Protein AF-K2CSF6-F1 (afdb_monomer_lite)

Foldseek 3Di:
DVVVVVVVVLVVLQVQLVVQVLPAPPVQDDAAKDQQWRQGPSGIRHAHWDQDPPRWTKHKMKHKDQDKDWDKDWDWDPVPPQDDPVDPVSTDTDDIDGPQGIQRCPDPSRHRFKMKMKIWIWTADPVRDTDDIDIDIDMDGNPDD

Sequence (145 aa):
TQKDMRRIEAVHFAESAMNKLLKLPFDQVPTGTQNSNLEAASGTVPLGDVKGTSDTTYAVQLVVSNYPITFAYHPVDLNDPGYDPEKSETWKFLAETTDGAVFDGSNKYRPILVKQYDVSVSWTESNGVKPTPIALSTLKANLEE

Secondary structure (DSSP, 8-state):
-HHHHHHHHHHHHHHHHHHHHHHS-GGGS-SEEE-S-EEETTEEE--EEEE-TTS-EEEEEEEEEE--EE--B--B-TT-TT--TT-GGG--B-S-B-TT-EESSSBTTB---EEEEEEEEEE--TTS--PPPEEEEEEEE----

pLDDT: mean 90.88, std 7.39, range [45.19, 97.94]

Structure (mmCIF, N/CA/C/O backbone):
data_AF-K2CSF6-F1
#
_entry.id   AF-K2CSF6-F1
#
loop_
_atom_site.group_PDB
_atom_site.id
_atom_site.type_symbol
_atom_site.label_atom_id
_atom_site.label_alt_id
_atom_site.label_comp_id
_atom_site.label_asym_id
_atom_site.label_entity_id
_atom_site.label_seq_id
_atom_site.pdbx_PDB_ins_code
_atom_site.Cartn_x
_atom_site.Cartn_y
_atom_site.Cartn_z
_atom_site.occupancy
_atom_site.B_iso_or_equiv
_atom_site.auth_seq_id
_atom_site.auth_comp_id
_atom_site.auth_asym_id
_atom_site.auth_atom_id
_atom_site.pdbx_PDB_model_num
ATOM 1 N N . THR A 1 1 ? -13.542 14.549 28.165 1.00 67.38 1 THR A N 1
ATOM 2 C CA . THR A 1 1 ? -14.630 13.623 28.573 1.00 67.38 1 THR A CA 1
ATOM 3 C C . THR A 1 1 ? -14.271 12.197 28.161 1.00 67.38 1 THR A C 1
ATOM 5 O O . THR A 1 1 ? -13.357 12.043 27.362 1.00 67.38 1 THR A O 1
ATOM 8 N N . GLN A 1 2 ? -14.931 11.144 28.670 1.00 72.62 2 GLN A N 1
ATOM 9 C CA . GLN A 1 2 ? -14.618 9.748 28.275 1.00 72.62 2 GLN A CA 1
ATOM 10 C C . GLN A 1 2 ? -14.722 9.508 26.756 1.00 72.62 2 GLN A C 1
ATOM 12 O O . GLN A 1 2 ? -13.954 8.732 26.197 1.00 72.62 2 GLN A O 1
ATOM 17 N N . LYS A 1 3 ? -15.625 10.227 26.077 1.00 74.31 3 LYS A N 1
ATOM 18 C CA . LYS A 1 3 ? -15.750 10.221 24.614 1.00 74.31 3 LYS A CA 1
ATOM 19 C C . LYS A 1 3 ? -14.472 10.704 23.913 1.00 74.31 3 LYS A C 1
ATOM 21 O O . LYS A 1 3 ? -14.060 10.121 22.915 1.00 74.31 3 LYS A O 1
ATOM 26 N N . ASP A 1 4 ? -13.831 11.741 24.453 1.00 77.88 4 ASP A N 1
ATOM 27 C CA . ASP A 1 4 ? -12.575 12.273 23.910 1.00 77.88 4 ASP A CA 1
ATOM 28 C C . ASP A 1 4 ? -11.419 11.289 24.136 1.00 77.88 4 ASP A C 1
ATOM 30 O O . ASP A 1 4 ? -10.598 11.096 23.246 1.00 77.88 4 ASP A O 1
ATOM 34 N N . MET A 1 5 ? -11.402 10.596 25.283 1.00 86.56 5 MET A N 1
ATOM 35 C CA . MET A 1 5 ? -10.411 9.548 25.558 1.00 86.56 5 MET A CA 1
ATOM 36 C C . MET A 1 5 ? -10.525 8.374 24.581 1.00 86.56 5 MET A C 1
ATOM 38 O O . MET A 1 5 ? -9.507 7.941 24.054 1.00 86.56 5 MET A O 1
ATOM 42 N N . ARG A 1 6 ? -11.742 7.904 24.267 1.00 90.19 6 ARG A N 1
ATOM 43 C CA . ARG A 1 6 ? -11.935 6.822 23.283 1.00 90.19 6 ARG A CA 1
ATOM 44 C C . ARG A 1 6 ? -11.456 7.194 21.883 1.00 90.19 6 ARG A C 1
ATOM 46 O O . ARG A 1 6 ? -10.879 6.374 21.178 1.00 90.19 6 ARG A O 1
ATOM 53 N N . ARG A 1 7 ? -11.649 8.454 21.485 1.00 91.25 7 ARG A N 1
ATOM 54 C CA . ARG A 1 7 ? -11.098 8.969 20.225 1.00 91.25 7 ARG A CA 1
ATOM 55 C C . ARG A 1 7 ? -9.573 8.956 20.216 1.00 91.25 7 ARG A C 1
ATOM 57 O O . ARG A 1 7 ? -8.995 8.549 19.217 1.00 91.25 7 ARG A O 1
ATOM 64 N N . ILE A 1 8 ? -8.941 9.377 21.309 1.00 91.75 8 ILE A N 1
ATOM 65 C CA . ILE A 1 8 ? -7.479 9.350 21.448 1.00 91.75 8 ILE A CA 1
ATOM 66 C C . ILE A 1 8 ? -6.961 7.904 21.401 1.00 91.75 8 ILE A C 1
ATOM 68 O O . ILE A 1 8 ? -6.017 7.618 20.672 1.00 91.75 8 ILE A O 1
ATOM 72 N N . GLU A 1 9 ? -7.614 6.968 22.095 1.00 93.75 9 GLU A N 1
ATOM 73 C CA . GLU A 1 9 ? -7.281 5.538 22.019 1.00 93.75 9 GLU A CA 1
ATOM 74 C C . GLU A 1 9 ? -7.416 4.988 20.593 1.00 93.75 9 GLU A C 1
ATOM 76 O O . GLU A 1 9 ? -6.508 4.313 20.111 1.00 93.75 9 GLU A O 1
ATOM 81 N N . ALA A 1 10 ? -8.504 5.312 19.886 1.00 94.62 10 ALA A N 1
ATOM 82 C CA . ALA A 1 10 ? -8.697 4.897 18.498 1.00 94.62 10 ALA A CA 1
ATOM 83 C C . ALA A 1 10 ? -7.586 5.421 17.571 1.00 94.62 10 ALA A C 1
ATOM 85 O O . ALA A 1 10 ? -7.119 4.681 16.706 1.00 94.62 10 ALA A O 1
ATOM 86 N N . VAL A 1 11 ? -7.128 6.664 17.776 1.00 95.50 11 VAL A N 1
ATOM 87 C CA . VAL A 1 11 ? -5.966 7.226 17.065 1.00 95.50 11 VAL A CA 1
ATOM 88 C C . VAL A 1 11 ? -4.709 6.415 17.369 1.00 95.50 11 VAL A C 1
ATOM 90 O O . VAL A 1 11 ? -4.045 5.972 16.437 1.00 95.50 11 VAL A O 1
ATOM 93 N N . HIS A 1 12 ? -4.420 6.129 18.639 1.00 95.12 12 HIS A N 1
ATOM 94 C CA . HIS A 1 12 ? -3.248 5.333 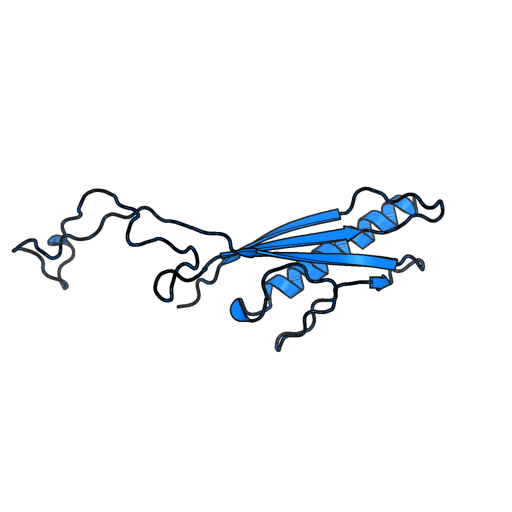19.007 1.00 95.12 12 HIS A CA 1
ATOM 95 C C . HIS A 1 12 ? -3.280 3.911 18.436 1.00 95.12 12 HIS A C 1
ATOM 97 O O . HIS A 1 12 ? -2.238 3.396 18.025 1.00 95.12 12 HIS A O 1
ATOM 103 N N . PHE A 1 13 ? -4.451 3.271 18.365 1.00 95.50 13 PHE A N 1
ATOM 104 C CA . PHE A 1 13 ? -4.585 1.973 17.701 1.00 95.50 13 PHE A CA 1
ATOM 105 C C . PHE A 1 13 ? -4.306 2.071 16.202 1.00 95.50 13 PHE A C 1
ATOM 107 O O . PHE A 1 13 ? -3.552 1.248 15.679 1.00 95.50 13 PHE A O 1
ATOM 114 N N . ALA A 1 14 ? -4.842 3.093 15.528 1.00 96.12 14 ALA A N 1
ATOM 115 C CA . ALA A 1 14 ? -4.598 3.317 14.107 1.00 96.12 14 ALA A CA 1
ATOM 116 C C . ALA A 1 14 ? -3.104 3.563 13.828 1.00 96.12 14 ALA A C 1
ATOM 118 O O . ALA A 1 14 ? -2.521 2.922 12.954 1.00 96.12 14 ALA A O 1
ATOM 119 N N . GLU A 1 15 ? -2.464 4.439 14.605 1.00 95.19 15 GLU A N 1
ATOM 120 C CA . GLU A 1 15 ? -1.039 4.768 14.481 1.00 95.19 15 GLU A CA 1
ATOM 121 C C . GLU A 1 15 ? -0.147 3.560 14.772 1.00 95.19 15 GLU A C 1
ATOM 123 O O . GLU A 1 15 ? 0.810 3.298 14.045 1.00 95.19 15 GLU A O 1
ATOM 128 N N . SER A 1 16 ? -0.452 2.796 15.823 1.00 94.00 16 SER A N 1
ATOM 129 C CA . SER A 1 16 ? 0.313 1.602 16.189 1.00 94.00 16 SER A CA 1
ATOM 130 C C . SER A 1 16 ? 0.223 0.526 15.109 1.00 94.00 16 SER A C 1
ATOM 132 O O . SER A 1 16 ? 1.251 -0.036 14.718 1.00 94.00 16 SER A O 1
ATOM 134 N N . ALA A 1 17 ? -0.978 0.275 14.577 1.00 94.56 17 ALA A N 1
ATOM 135 C CA . ALA A 1 17 ? -1.171 -0.642 13.458 1.00 94.56 17 ALA A CA 1
ATOM 136 C C . ALA A 1 17 ? -0.395 -0.168 12.220 1.00 94.56 17 ALA A C 1
ATOM 138 O O . ALA A 1 17 ? 0.359 -0.953 11.647 1.00 94.56 17 ALA A O 1
ATOM 139 N N . MET A 1 18 ? -0.487 1.119 11.869 1.00 95.19 18 MET A N 1
ATOM 140 C CA . MET A 1 18 ? 0.221 1.694 10.721 1.00 95.19 18 MET A CA 1
ATOM 141 C C . MET A 1 18 ? 1.746 1.598 10.865 1.00 95.19 18 MET A C 1
ATOM 143 O O . MET A 1 18 ? 2.435 1.139 9.957 1.00 95.19 18 MET A O 1
ATOM 147 N N . ASN A 1 19 ? 2.289 1.959 12.027 1.00 93.12 19 ASN A N 1
ATOM 148 C CA . ASN A 1 19 ? 3.727 1.898 12.291 1.00 93.12 19 ASN A CA 1
ATOM 149 C C . ASN A 1 19 ? 4.272 0.468 12.218 1.00 93.12 19 ASN A C 1
ATOM 151 O O . ASN A 1 19 ? 5.377 0.250 11.721 1.00 93.12 19 ASN A O 1
ATOM 155 N N . LYS A 1 20 ? 3.514 -0.518 12.708 1.00 93.06 20 LYS A N 1
ATOM 156 C CA . LYS A 1 20 ? 3.887 -1.933 12.593 1.00 93.06 20 LYS A CA 1
ATOM 157 C C . LYS A 1 20 ? 3.782 -2.425 11.152 1.00 93.06 20 LYS A C 1
ATOM 159 O O . LYS A 1 20 ? 4.695 -3.094 10.683 1.00 93.06 20 LYS A O 1
ATOM 164 N N . LEU A 1 21 ? 2.725 -2.038 10.439 1.00 92.75 21 LEU A N 1
ATOM 165 C CA . LEU A 1 21 ? 2.516 -2.383 9.033 1.00 92.75 21 LEU A CA 1
ATOM 166 C C . LEU A 1 21 ? 3.656 -1.868 8.145 1.00 92.75 21 LEU A C 1
ATOM 168 O O . LEU A 1 21 ? 4.172 -2.598 7.303 1.00 92.75 21 LEU A O 1
ATOM 172 N N . LEU A 1 22 ? 4.105 -0.632 8.371 1.00 91.38 22 LEU A N 1
ATOM 173 C CA . LEU A 1 22 ? 5.207 -0.032 7.618 1.00 91.38 22 LEU A CA 1
ATOM 174 C C . LEU A 1 22 ? 6.548 -0.748 7.836 1.00 91.38 22 LEU A C 1
ATOM 176 O O . LEU A 1 22 ? 7.391 -0.717 6.938 1.00 91.38 22 LEU A O 1
ATOM 180 N N . LYS A 1 23 ? 6.726 -1.450 8.962 1.00 90.12 23 LYS A N 1
ATOM 181 C CA . LYS A 1 23 ? 7.904 -2.291 9.239 1.00 90.12 23 LYS A CA 1
ATOM 182 C C . LYS A 1 23 ? 7.850 -3.674 8.588 1.00 90.12 23 LYS A C 1
ATOM 184 O O . LYS A 1 23 ? 8.878 -4.346 8.539 1.00 90.12 23 LYS A O 1
ATOM 189 N N . LEU A 1 24 ? 6.689 -4.129 8.118 1.00 89.50 24 LEU A N 1
ATOM 190 C CA . LEU A 1 24 ? 6.584 -5.430 7.455 1.00 89.50 24 LEU A CA 1
ATOM 191 C C . LEU A 1 24 ? 7.201 -5.374 6.054 1.00 89.50 24 LEU A C 1
ATOM 193 O O . LEU A 1 24 ? 6.968 -4.385 5.363 1.00 89.50 24 LEU A O 1
ATOM 197 N N . PRO A 1 25 ? 7.936 -6.398 5.591 1.00 89.12 25 PRO A N 1
ATOM 198 C CA . PRO A 1 25 ? 8.378 -6.489 4.199 1.00 89.12 25 PRO A CA 1
ATOM 199 C C . PRO A 1 25 ? 7.226 -6.289 3.199 1.00 89.12 25 PRO A C 1
ATOM 201 O O . PRO A 1 25 ? 6.076 -6.636 3.477 1.00 89.12 25 PRO A O 1
ATOM 204 N N . PHE A 1 26 ? 7.512 -5.678 2.046 1.00 90.12 26 PHE A N 1
ATOM 205 C CA . PHE A 1 26 ? 6.480 -5.289 1.072 1.00 90.12 26 PHE A CA 1
ATOM 206 C C . PHE A 1 26 ? 5.680 -6.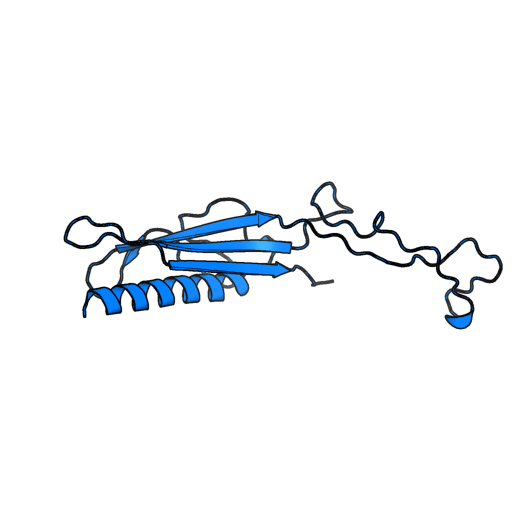483 0.528 1.00 90.12 26 PHE A C 1
ATOM 208 O O . PHE A 1 26 ? 4.468 -6.389 0.310 1.00 90.12 26 PHE A O 1
ATOM 215 N N . ASP A 1 27 ? 6.352 -7.608 0.316 1.00 88.56 27 ASP A N 1
ATOM 216 C CA . ASP A 1 27 ? 5.798 -8.876 -0.157 1.00 88.56 27 ASP A CA 1
ATOM 217 C C . ASP A 1 27 ? 4.937 -9.590 0.900 1.00 88.56 27 ASP A C 1
ATOM 219 O O . ASP A 1 27 ? 4.007 -10.310 0.541 1.00 88.56 27 ASP A O 1
ATOM 223 N N . GLN A 1 28 ? 5.172 -9.329 2.189 1.00 88.81 28 GLN A N 1
ATOM 224 C CA . GLN A 1 28 ? 4.441 -9.942 3.306 1.00 88.81 28 GLN A CA 1
ATOM 225 C C . GLN A 1 28 ? 3.097 -9.276 3.624 1.00 88.81 28 GLN A C 1
ATOM 227 O O . GLN A 1 28 ? 2.332 -9.803 4.429 1.00 88.81 28 GLN A O 1
ATOM 232 N N . VAL A 1 29 ? 2.774 -8.138 3.002 1.00 90.81 29 VAL A N 1
ATOM 233 C CA . VAL A 1 29 ? 1.478 -7.467 3.191 1.00 90.81 29 VAL A CA 1
ATOM 234 C C . VAL A 1 29 ? 0.523 -7.842 2.048 1.00 90.81 29 VAL A C 1
ATOM 236 O O . VAL A 1 29 ? 0.691 -7.335 0.932 1.00 90.81 29 VAL A O 1
ATOM 239 N N . PRO A 1 30 ? -0.479 -8.713 2.270 1.00 92.12 30 PRO A N 1
ATOM 240 C CA . PRO A 1 30 ? -1.415 -9.118 1.225 1.00 92.12 30 PRO A CA 1
ATOM 241 C C . PRO A 1 30 ? -2.361 -7.975 0.841 1.00 92.12 30 PRO A C 1
ATOM 243 O O . PRO A 1 30 ? -2.740 -7.153 1.674 1.00 92.12 30 PRO A O 1
ATOM 246 N N . THR A 1 31 ? -2.774 -7.943 -0.425 1.00 95.00 31 THR A N 1
ATOM 247 C CA . THR A 1 31 ? -3.828 -7.039 -0.899 1.00 95.00 31 THR A CA 1
ATOM 248 C C . THR A 1 31 ? -5.206 -7.466 -0.383 1.00 95.00 31 THR A C 1
ATOM 250 O O . THR A 1 31 ? -5.417 -8.609 0.022 1.00 95.00 31 THR A O 1
ATOM 253 N N . GLY A 1 32 ? -6.163 -6.541 -0.407 1.00 96.19 32 GLY A N 1
ATOM 254 C CA . GLY A 1 32 ? -7.535 -6.751 0.048 1.00 96.19 32 GLY A CA 1
ATOM 255 C C . GLY A 1 32 ? -7.787 -6.267 1.475 1.00 96.19 32 GLY A C 1
ATOM 256 O O . GLY A 1 32 ? -6.979 -5.556 2.073 1.00 96.19 32 GLY A O 1
ATOM 257 N N . THR A 1 33 ? -8.954 -6.628 2.005 1.00 96.94 33 THR A N 1
ATOM 258 C CA . THR A 1 33 ? -9.389 -6.249 3.354 1.00 96.94 33 THR A CA 1
ATOM 259 C C . THR A 1 33 ? -8.917 -7.272 4.382 1.00 96.94 33 THR A C 1
ATOM 261 O O . THR A 1 33 ? -9.193 -8.462 4.251 1.00 96.94 33 THR A O 1
ATOM 264 N N . GLN A 1 34 ? -8.261 -6.790 5.432 1.00 94.81 34 GLN A N 1
ATOM 265 C CA . GLN A 1 34 ? -7.714 -7.571 6.533 1.00 94.81 34 GLN A CA 1
ATOM 266 C C . GLN A 1 34 ? -8.408 -7.163 7.839 1.00 94.81 34 GLN A C 1
ATOM 268 O O . GLN A 1 34 ? -8.375 -5.998 8.240 1.00 94.81 34 GLN A O 1
ATOM 273 N N . ASN A 1 35 ? -9.038 -8.140 8.496 1.00 91.81 35 ASN A N 1
ATOM 274 C CA . ASN A 1 35 ? -9.789 -7.970 9.752 1.00 91.81 35 ASN A CA 1
ATOM 275 C C . ASN A 1 35 ? -9.280 -8.902 10.866 1.00 91.81 35 ASN A C 1
ATOM 277 O O . ASN A 1 35 ? -9.959 -9.120 11.865 1.00 91.81 35 ASN A O 1
ATOM 281 N N . SER A 1 36 ? -8.112 -9.500 10.664 1.00 90.81 36 SER A N 1
ATOM 282 C CA . SER A 1 36 ? -7.438 -10.401 11.594 1.00 90.81 36 SER A CA 1
ATOM 283 C C . SER A 1 36 ? -5.962 -10.063 11.606 1.00 90.81 36 SER A C 1
ATOM 285 O O . SER A 1 36 ? -5.456 -9.554 10.604 1.00 90.81 36 SER A O 1
ATOM 287 N N . ASN A 1 37 ? -5.283 -10.350 12.716 1.00 89.75 37 ASN A N 1
ATOM 288 C CA . ASN A 1 37 ? -3.855 -10.088 12.860 1.00 89.75 37 ASN A CA 1
ATOM 289 C C . ASN A 1 37 ? -3.065 -10.501 11.614 1.00 89.75 37 ASN A C 1
ATOM 291 O O . ASN A 1 37 ? -3.244 -11.602 11.089 1.00 89.75 37 ASN A O 1
ATOM 295 N N . LEU A 1 38 ? -2.178 -9.612 11.169 1.00 88.75 38 LEU A N 1
ATOM 296 C CA . LEU A 1 38 ? -1.173 -9.956 10.172 1.00 88.75 38 LEU A CA 1
ATOM 297 C C . LEU A 1 38 ? 0.094 -10.371 10.904 1.00 88.75 38 LEU A C 1
ATOM 299 O O . LEU A 1 38 ? 0.718 -9.560 11.593 1.00 88.75 38 LEU A O 1
ATOM 303 N N . GLU A 1 39 ? 0.446 -11.641 10.749 1.00 85.88 39 GLU A N 1
ATOM 304 C CA . GLU A 1 39 ? 1.669 -12.224 11.283 1.00 85.88 39 GLU A CA 1
ATOM 305 C C . GLU A 1 39 ? 2.780 -12.140 10.238 1.00 85.88 39 GLU A C 1
ATOM 307 O O . GLU A 1 39 ? 2.599 -12.528 9.083 1.00 85.88 39 GLU A O 1
ATOM 312 N N . ALA A 1 40 ? 3.941 -11.656 10.654 1.00 78.19 40 ALA A N 1
ATOM 313 C CA . ALA A 1 40 ? 5.129 -11.550 9.825 1.00 78.19 40 ALA A CA 1
ATOM 314 C C . ALA A 1 40 ? 6.376 -11.825 10.667 1.00 78.19 40 ALA A C 1
ATOM 316 O O . ALA A 1 40 ? 6.353 -11.747 11.897 1.00 78.19 40 ALA A O 1
ATOM 317 N N . ALA A 1 41 ? 7.499 -12.114 10.008 1.00 74.94 41 ALA A N 1
ATOM 318 C CA . ALA A 1 41 ? 8.751 -12.405 10.710 1.00 74.94 41 ALA A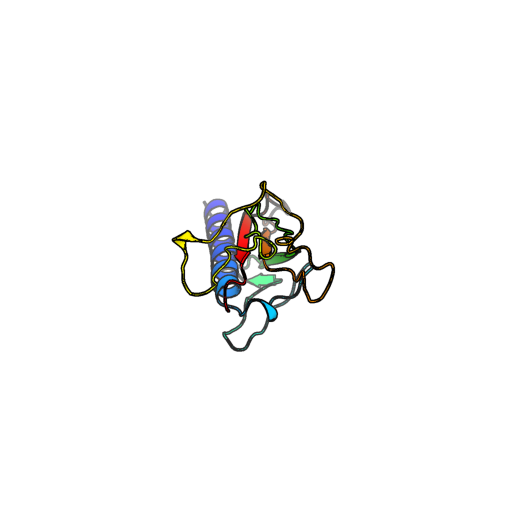 CA 1
ATOM 319 C C . ALA A 1 41 ? 9.235 -11.219 11.569 1.00 74.94 41 ALA A C 1
ATOM 321 O O . ALA A 1 41 ? 9.844 -11.418 12.617 1.00 74.94 41 ALA A O 1
ATOM 322 N N . SER A 1 42 ? 8.933 -9.986 11.151 1.00 75.12 42 SER A N 1
ATOM 323 C CA . SER A 1 42 ? 9.254 -8.761 11.893 1.00 75.12 42 SER A CA 1
ATOM 324 C C . SER A 1 42 ? 8.234 -8.397 12.983 1.00 75.12 42 SER A C 1
ATOM 326 O O . SER A 1 42 ? 8.426 -7.400 13.685 1.00 75.12 42 SER A O 1
ATOM 328 N N . GLY A 1 43 ? 7.179 -9.201 13.163 1.00 81.56 43 GLY A N 1
ATOM 329 C CA . GLY A 1 43 ? 6.197 -9.074 14.237 1.00 81.56 43 GLY A CA 1
ATOM 330 C C . GLY A 1 43 ? 4.742 -9.115 13.770 1.00 81.56 43 GLY A C 1
ATOM 331 O O . GLY A 1 43 ? 4.435 -9.302 12.596 1.00 81.56 43 GLY A O 1
ATOM 332 N N . THR A 1 44 ? 3.842 -8.907 14.730 1.00 88.62 44 THR A N 1
ATOM 333 C CA . THR A 1 44 ? 2.390 -8.969 14.530 1.00 88.62 44 THR A CA 1
ATOM 334 C C . THR A 1 44 ? 1.774 -7.575 14.441 1.00 88.62 44 THR A C 1
ATOM 336 O O . THR A 1 44 ? 1.937 -6.753 15.357 1.00 88.62 44 THR A O 1
ATOM 339 N N . VAL A 1 45 ? 0.996 -7.320 13.388 1.00 92.12 45 VAL A N 1
ATOM 340 C CA . VAL A 1 45 ? 0.101 -6.156 13.295 1.00 92.12 45 VAL A CA 1
ATOM 341 C C . VAL A 1 45 ? -1.256 -6.550 13.889 1.00 92.12 45 VAL A C 1
ATOM 343 O O . VAL A 1 45 ? -1.927 -7.411 13.319 1.00 92.12 45 VAL A O 1
ATOM 346 N N . PRO A 1 46 ? -1.673 -5.952 15.022 1.00 90.12 46 PRO A N 1
ATOM 347 C CA . PRO A 1 46 ? -2.956 -6.268 15.632 1.00 90.12 46 PRO A CA 1
ATOM 348 C C . PRO A 1 46 ? -4.088 -5.663 14.797 1.00 90.12 46 PRO A C 1
ATOM 350 O O . PRO A 1 46 ? -4.174 -4.441 14.668 1.00 90.12 46 PRO A O 1
ATOM 353 N N . LEU A 1 47 ? -4.938 -6.519 14.238 1.00 94.12 47 LEU A N 1
ATOM 354 C CA . LEU A 1 47 ? -6.137 -6.150 13.484 1.00 94.12 47 LEU A CA 1
ATOM 355 C C . LEU A 1 47 ? -7.337 -6.935 14.031 1.00 94.12 47 LEU A C 1
ATOM 357 O O . LEU A 1 47 ? -7.178 -7.901 14.777 1.00 94.12 47 LEU A O 1
ATOM 361 N N . GLY A 1 48 ? -8.540 -6.544 13.631 1.00 94.12 48 GLY A N 1
ATOM 362 C CA . GLY A 1 48 ? -9.782 -7.062 14.188 1.00 94.12 48 GLY A CA 1
ATOM 363 C C . GLY A 1 48 ? -10.122 -6.389 15.514 1.00 94.12 48 GLY A C 1
ATOM 364 O O . GLY A 1 48 ? -9.836 -5.207 15.713 1.00 94.12 48 GLY A O 1
ATOM 365 N N . ASP A 1 49 ? -10.759 -7.133 16.410 1.00 95.38 49 ASP A N 1
ATOM 366 C CA . ASP A 1 49 ? -11.245 -6.597 17.678 1.00 95.38 49 ASP A CA 1
ATOM 367 C C . ASP A 1 49 ? -10.116 -6.465 18.712 1.00 95.38 49 ASP A C 1
ATOM 369 O O . ASP A 1 49 ? -9.541 -7.450 19.182 1.00 95.38 49 ASP A O 1
ATOM 373 N N . VAL A 1 50 ? -9.828 -5.227 19.111 1.00 92.88 50 VAL A N 1
ATOM 374 C CA . VAL A 1 50 ? -8.814 -4.858 20.102 1.00 92.88 50 VAL A CA 1
ATOM 375 C C . VAL A 1 50 ? -9.494 -4.230 21.317 1.00 92.88 50 VAL A C 1
ATOM 377 O O . VAL A 1 50 ? -10.300 -3.305 21.199 1.00 92.88 50 VAL A O 1
ATOM 380 N N . LYS A 1 51 ? -9.167 -4.721 22.517 1.00 91.62 51 LYS A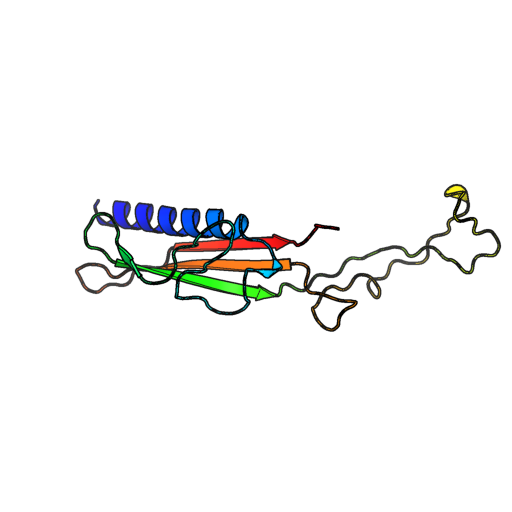 N 1
ATOM 381 C CA . LYS A 1 51 ? -9.681 -4.150 23.768 1.00 91.62 51 LYS A CA 1
ATOM 382 C C . LYS A 1 51 ? -8.914 -2.883 24.140 1.00 91.62 51 LYS A C 1
ATOM 384 O O . LYS A 1 51 ? -7.689 -2.912 24.238 1.00 91.62 51 LYS A O 1
ATOM 389 N N . GLY A 1 52 ? -9.641 -1.794 24.378 1.00 86.25 52 GLY A N 1
ATOM 390 C CA . GLY A 1 52 ? -9.084 -0.583 24.975 1.00 86.25 52 GLY A CA 1
ATOM 391 C C . GLY A 1 52 ? -9.088 -0.609 26.497 1.00 86.25 52 GLY A C 1
ATOM 392 O O . GLY A 1 52 ? -9.432 -1.604 27.133 1.00 86.25 52 GLY A O 1
ATOM 393 N N . THR A 1 53 ? -8.740 0.531 27.086 1.00 81.69 53 THR A N 1
ATOM 394 C CA . THR A 1 53 ? -8.542 0.673 28.536 1.00 81.69 53 THR A CA 1
ATOM 395 C C . THR A 1 53 ? -9.857 0.695 29.328 1.00 81.69 53 THR A C 1
ATOM 397 O O . THR A 1 53 ? -9.844 0.560 30.547 1.00 81.69 53 THR A O 1
ATOM 400 N N . SER A 1 54 ? -11.001 0.882 28.659 1.00 73.69 54 SER A N 1
ATOM 401 C CA . SER A 1 54 ? -12.313 1.145 29.279 1.00 73.69 54 SER A CA 1
ATOM 402 C C . SER A 1 54 ? -13.415 0.159 28.860 1.00 73.69 54 SER A C 1
ATOM 404 O O . SER A 1 54 ? -14.507 0.584 28.482 1.00 73.69 54 SER A O 1
ATOM 406 N N . ASP A 1 55 ? -13.113 -1.149 28.840 1.00 81.06 55 ASP A N 1
ATOM 407 C CA . ASP A 1 55 ? -13.976 -2.258 28.355 1.00 81.06 55 ASP A CA 1
ATOM 408 C C . ASP A 1 55 ? -14.557 -2.074 26.935 1.00 81.06 55 ASP A C 1
ATOM 410 O O . ASP A 1 55 ? -15.308 -2.905 26.423 1.00 81.06 55 ASP A O 1
ATOM 414 N N . THR A 1 56 ? -14.167 -0.998 26.254 1.00 89.62 56 THR A N 1
ATOM 415 C CA . THR A 1 56 ? -14.569 -0.680 24.892 1.00 89.62 56 THR A CA 1
ATOM 416 C C . THR A 1 56 ? -13.749 -1.537 23.940 1.00 89.62 56 THR A C 1
ATOM 418 O O . THR A 1 56 ? -12.522 -1.598 24.036 1.00 89.62 56 THR A O 1
ATOM 421 N N . THR A 1 57 ? -14.438 -2.197 23.016 1.00 93.81 57 THR A N 1
ATOM 422 C CA . THR A 1 57 ? -13.803 -2.957 21.939 1.00 93.81 57 THR A CA 1
ATOM 423 C C . THR A 1 57 ? -13.759 -2.096 20.685 1.00 93.81 57 THR A C 1
ATOM 425 O O . THR A 1 57 ? -14.774 -1.516 20.287 1.00 93.81 57 THR A O 1
ATOM 428 N N . TYR A 1 58 ? -12.576 -2.005 20.089 1.00 95.56 58 TYR A N 1
ATOM 429 C CA . TYR A 1 58 ? -12.315 -1.287 18.852 1.00 95.56 58 TYR A CA 1
ATOM 430 C C . TYR A 1 58 ? -12.085 -2.294 17.734 1.00 95.56 58 TYR A C 1
ATOM 432 O O . TYR A 1 58 ? -11.249 -3.178 17.874 1.00 95.56 58 TYR A O 1
ATOM 440 N N . ALA A 1 59 ? -12.783 -2.139 16.618 1.00 96.94 59 ALA A N 1
ATOM 441 C CA . ALA A 1 59 ? -12.533 -2.905 15.409 1.00 96.94 59 ALA A CA 1
ATOM 442 C C . ALA A 1 59 ? -11.512 -2.153 14.548 1.00 96.94 59 ALA A C 1
ATOM 444 O O . ALA A 1 59 ? -11.813 -1.069 14.034 1.00 96.94 59 ALA A O 1
ATOM 445 N N . VAL A 1 60 ? -10.313 -2.720 14.419 1.00 97.25 60 VAL A N 1
ATOM 446 C CA . VAL A 1 60 ? -9.210 -2.221 13.589 1.00 97.25 60 VAL A CA 1
ATOM 447 C C . VAL A 1 60 ? -9.206 -2.984 12.265 1.00 97.25 60 VAL A C 1
ATOM 449 O O . VAL A 1 60 ? -8.967 -4.188 12.232 1.00 97.25 60 VAL A O 1
ATOM 452 N N . GLN A 1 61 ? -9.452 -2.296 11.161 1.00 97.50 61 GLN A N 1
ATOM 453 C CA . GLN A 1 61 ? -9.444 -2.864 9.816 1.00 97.50 61 GLN A CA 1
ATOM 454 C C . GLN A 1 61 ? -8.305 -2.258 9.005 1.00 97.50 61 GLN A C 1
ATOM 456 O O . GLN A 1 61 ? -8.045 -1.061 9.094 1.00 97.50 61 GLN A O 1
ATOM 461 N N . LEU A 1 62 ? -7.680 -3.076 8.167 1.00 97.50 62 LEU A N 1
ATOM 462 C CA . LEU A 1 62 ? -6.753 -2.629 7.137 1.00 97.50 62 LEU A CA 1
ATOM 463 C C . LEU A 1 62 ? -7.329 -2.963 5.759 1.00 97.50 62 LEU A C 1
ATOM 465 O O . LEU A 1 62 ? -7.797 -4.074 5.527 1.00 97.50 62 LEU A O 1
ATOM 469 N N . VAL A 1 63 ? -7.253 -2.026 4.826 1.00 97.94 63 VAL A N 1
ATOM 470 C CA . VAL A 1 63 ? -7.475 -2.264 3.400 1.00 97.94 63 VAL A CA 1
ATOM 471 C C . VAL A 1 63 ? -6.173 -1.985 2.669 1.00 97.94 63 VAL A C 1
ATOM 473 O O . VAL A 1 63 ? -5.553 -0.942 2.861 1.00 97.94 63 VAL A O 1
ATOM 476 N N . VAL A 1 64 ? -5.750 -2.939 1.847 1.00 97.50 64 VAL A N 1
ATOM 477 C CA . VAL A 1 64 ? -4.540 -2.830 1.036 1.00 97.50 64 VAL A CA 1
ATOM 478 C C . VAL A 1 64 ? -4.917 -2.879 -0.434 1.00 97.50 64 VAL A C 1
ATOM 480 O O . VAL A 1 64 ? -5.472 -3.875 -0.904 1.00 97.50 64 VAL A O 1
ATOM 483 N N . SER A 1 65 ? -4.570 -1.842 -1.185 1.00 97.56 65 SER A N 1
ATOM 484 C CA . SER A 1 65 ? -4.770 -1.799 -2.633 1.00 97.56 65 SER A CA 1
ATOM 485 C C . SER A 1 65 ? -3.452 -1.628 -3.371 1.00 97.56 65 SER A C 1
ATOM 487 O O . SER A 1 65 ? -2.530 -0.956 -2.912 1.00 97.56 65 SER A O 1
ATOM 489 N N . ASN A 1 66 ? -3.369 -2.241 -4.548 1.00 96.00 66 ASN A N 1
ATOM 490 C CA . ASN A 1 66 ? -2.300 -1.950 -5.492 1.00 96.00 66 ASN A CA 1
ATOM 491 C C . ASN A 1 66 ? -2.448 -0.507 -5.975 1.00 96.00 66 ASN A C 1
ATOM 493 O O . ASN A 1 66 ? -3.556 -0.094 -6.319 1.00 96.00 66 ASN A O 1
ATOM 497 N N . TYR A 1 67 ? -1.345 0.232 -6.013 1.00 95.31 67 TYR A N 1
ATOM 498 C CA . TYR A 1 67 ? -1.312 1.605 -6.499 1.00 95.31 67 TYR A CA 1
ATOM 499 C C . TYR A 1 67 ? -0.450 1.656 -7.771 1.00 95.31 67 TYR A C 1
ATOM 501 O O . TYR A 1 67 ? 0.779 1.645 -7.672 1.00 95.31 67 TYR A O 1
ATOM 509 N N . PRO A 1 68 ? -1.067 1.647 -8.969 1.00 94.19 68 PRO A N 1
ATOM 510 C CA . PRO A 1 68 ? -0.335 1.720 -10.227 1.00 94.19 68 PRO A CA 1
ATOM 511 C C . PRO A 1 68 ? 0.415 3.043 -10.340 1.00 94.19 68 PRO A C 1
ATOM 513 O O . PRO A 1 68 ? -0.150 4.106 -10.075 1.00 94.19 68 PRO A O 1
ATOM 516 N N . ILE A 1 69 ? 1.670 2.984 -10.770 1.00 92.44 69 ILE A N 1
ATOM 517 C CA . ILE A 1 69 ? 2.476 4.177 -11.035 1.00 92.44 69 ILE A CA 1
ATOM 518 C C . ILE A 1 69 ? 3.066 4.123 -12.436 1.00 92.44 69 ILE A C 1
ATOM 520 O O . ILE A 1 69 ? 3.282 3.057 -13.017 1.00 92.44 69 ILE A O 1
ATOM 524 N N . THR A 1 70 ? 3.312 5.295 -13.001 1.00 92.81 70 THR A N 1
ATOM 525 C CA . THR A 1 70 ? 3.964 5.451 -14.296 1.00 92.81 70 THR A CA 1
ATOM 526 C C . THR A 1 70 ? 4.874 6.663 -14.230 1.00 92.81 70 THR A C 1
ATOM 528 O O . THR A 1 70 ? 4.466 7.704 -13.715 1.00 92.81 70 THR A O 1
ATOM 531 N N . PHE A 1 71 ? 6.095 6.525 -14.733 1.00 90.06 71 PHE A N 1
ATOM 532 C CA . PHE A 1 71 ? 7.057 7.618 -14.803 1.00 90.06 71 PHE A CA 1
ATOM 533 C C . PHE A 1 71 ? 7.298 8.019 -16.250 1.00 90.06 71 PHE A C 1
ATOM 535 O O . PHE A 1 71 ? 7.361 7.178 -17.145 1.00 90.06 71 PHE A O 1
ATOM 542 N N . ALA A 1 72 ? 7.446 9.319 -16.463 1.00 92.69 72 ALA A N 1
ATOM 543 C CA . ALA A 1 72 ? 7.950 9.844 -17.715 1.00 92.69 72 ALA A CA 1
ATOM 544 C C . ALA A 1 72 ? 9.482 9.821 -17.688 1.00 92.69 72 ALA A C 1
ATOM 546 O O . ALA A 1 72 ? 10.096 10.114 -16.658 1.00 92.69 72 ALA A O 1
ATOM 547 N N . TYR A 1 73 ? 10.098 9.448 -18.803 1.00 90.94 73 TYR A N 1
ATOM 548 C CA . TYR A 1 73 ? 11.547 9.455 -18.955 1.00 90.94 73 TYR A CA 1
ATOM 549 C C . TYR A 1 73 ? 11.939 9.732 -20.404 1.00 90.94 73 TYR A C 1
ATOM 551 O O . TYR A 1 73 ? 11.160 9.532 -21.336 1.00 90.94 73 TYR A O 1
ATOM 559 N N . HIS A 1 74 ? 13.180 10.170 -20.590 1.00 93.31 74 HIS A N 1
ATOM 560 C CA . HIS A 1 74 ? 13.788 10.307 -21.904 1.00 93.31 74 HIS A CA 1
ATOM 561 C C . HIS A 1 74 ? 14.694 9.096 -22.169 1.00 93.31 74 HIS A C 1
ATOM 563 O O . HIS A 1 74 ? 15.723 8.963 -21.502 1.00 93.31 74 HIS A O 1
ATOM 569 N N . PRO A 1 75 ? 14.341 8.188 -23.097 1.00 92.06 75 PRO A N 1
ATOM 570 C CA . PRO A 1 75 ? 15.194 7.056 -23.422 1.00 92.06 75 PRO A CA 1
ATOM 571 C C . PRO A 1 75 ? 16.445 7.528 -24.161 1.00 92.06 75 PRO A C 1
ATOM 573 O O . PRO A 1 75 ? 16.381 8.441 -24.984 1.00 92.06 75 PRO A O 1
ATOM 576 N N . VAL A 1 76 ? 17.575 6.876 -23.896 1.00 92.44 76 VAL A N 1
ATOM 577 C CA . VAL A 1 76 ? 18.787 7.051 -24.705 1.00 92.44 76 VAL A CA 1
ATOM 578 C C . VAL A 1 76 ? 18.571 6.383 -26.063 1.00 92.44 76 VAL A C 1
ATOM 580 O O . VAL A 1 76 ? 18.102 5.245 -26.131 1.00 92.44 76 VAL A O 1
ATOM 583 N N . ASP A 1 77 ? 18.915 7.079 -27.144 1.00 93.62 77 ASP A N 1
ATOM 584 C CA . ASP A 1 77 ? 18.904 6.519 -28.491 1.00 93.62 77 ASP A CA 1
ATOM 585 C C . ASP A 1 77 ? 20.115 5.603 -28.698 1.00 93.62 77 ASP A C 1
ATOM 587 O O . ASP A 1 77 ? 21.202 6.039 -29.076 1.00 93.62 77 ASP A O 1
ATOM 591 N N . LEU A 1 78 ? 19.915 4.309 -28.452 1.00 91.69 78 LEU A N 1
ATOM 592 C CA . LEU A 1 78 ? 20.945 3.286 -28.646 1.00 91.69 78 LEU A CA 1
ATOM 593 C C . LEU A 1 78 ? 21.248 3.003 -30.127 1.00 91.69 78 LEU A C 1
ATOM 595 O O . LEU A 1 78 ? 22.178 2.256 -30.421 1.00 91.69 78 LEU A O 1
ATOM 599 N N . ASN A 1 79 ? 20.463 3.558 -31.057 1.00 92.88 79 ASN A N 1
ATOM 600 C CA . ASN A 1 79 ? 20.682 3.388 -32.493 1.00 92.88 79 ASN A CA 1
AT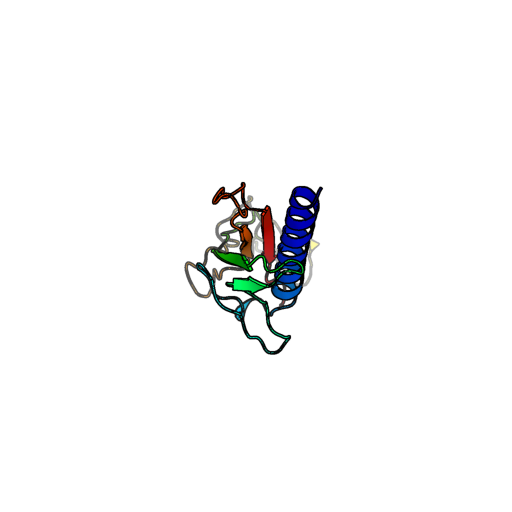OM 601 C C . ASN A 1 79 ? 21.499 4.536 -33.105 1.00 92.88 79 ASN A C 1
ATOM 603 O O . ASN A 1 79 ? 21.803 4.481 -34.300 1.00 92.88 79 ASN A O 1
ATOM 607 N N . ASP A 1 80 ? 21.858 5.567 -32.329 1.00 92.19 80 ASP A N 1
ATOM 608 C CA . ASP A 1 80 ? 22.728 6.635 -32.818 1.00 92.19 80 ASP A CA 1
ATOM 609 C C . ASP A 1 80 ? 24.134 6.073 -33.109 1.00 92.19 80 ASP A C 1
ATOM 611 O O . ASP A 1 80 ? 24.756 5.486 -32.220 1.00 92.19 80 ASP A O 1
ATOM 615 N N . PRO A 1 81 ? 24.685 6.263 -34.323 1.00 92.62 81 PRO A N 1
ATOM 616 C CA . PRO A 1 81 ? 26.000 5.728 -34.680 1.00 92.62 81 PRO A CA 1
ATOM 617 C C . PRO A 1 81 ? 27.161 6.225 -33.806 1.00 92.62 81 PRO A C 1
ATOM 619 O O . PRO A 1 81 ? 28.241 5.640 -33.850 1.00 92.62 81 PRO A O 1
ATOM 622 N N . GLY A 1 82 ? 26.975 7.325 -33.071 1.00 92.88 82 GLY A N 1
ATOM 623 C CA . GLY A 1 82 ? 27.962 7.884 -32.155 1.00 92.88 82 GLY A CA 1
ATOM 624 C C . GLY A 1 82 ? 27.854 7.380 -30.717 1.00 92.88 82 GLY A C 1
ATOM 625 O O . GLY A 1 82 ? 28.689 7.784 -29.912 1.00 92.88 82 GLY A O 1
ATOM 626 N N . TYR A 1 83 ? 26.865 6.543 -30.383 1.00 94.56 83 TYR A N 1
ATOM 627 C CA . TYR A 1 83 ? 26.644 6.062 -29.019 1.00 94.56 83 TYR A CA 1
ATOM 628 C C . TYR A 1 83 ? 27.827 5.228 -28.503 1.00 94.56 83 TYR A C 1
ATOM 630 O O . TYR A 1 83 ? 28.196 4.206 -29.084 1.00 94.56 83 TYR A O 1
ATOM 638 N N . ASP A 1 84 ? 28.389 5.651 -27.372 1.00 94.50 84 ASP A N 1
ATOM 639 C CA . ASP A 1 84 ? 29.425 4.947 -26.622 1.00 94.50 84 ASP A CA 1
ATOM 640 C C . ASP A 1 84 ? 28.948 4.795 -25.157 1.00 94.50 84 ASP A C 1
ATOM 642 O O . ASP A 1 84 ? 28.778 5.802 -24.456 1.00 94.50 84 ASP A O 1
ATOM 646 N N . PRO A 1 85 ? 28.695 3.562 -24.667 1.00 93.25 85 PRO A N 1
ATOM 647 C CA . PRO A 1 85 ? 28.166 3.333 -23.320 1.00 93.25 85 PRO A CA 1
ATOM 648 C C . PRO A 1 85 ? 29.122 3.793 -22.211 1.00 93.25 85 PRO A C 1
ATOM 650 O O . PRO A 1 85 ? 28.675 4.026 -21.093 1.00 93.25 85 PRO A O 1
ATOM 653 N N . GLU A 1 86 ? 30.408 3.984 -22.511 1.00 95.81 86 GLU A N 1
ATOM 654 C CA . GLU A 1 86 ? 31.406 4.458 -21.547 1.00 95.81 86 GLU A CA 1
ATOM 655 C C . GLU A 1 86 ? 31.571 5.991 -21.567 1.00 95.81 86 GLU A C 1
ATOM 657 O O . GLU A 1 86 ? 32.294 6.551 -20.742 1.00 95.81 86 GLU A O 1
ATOM 662 N N . LYS A 1 87 ? 30.909 6.697 -22.498 1.00 93.88 87 LYS A N 1
ATOM 663 C CA . LYS A 1 87 ? 31.026 8.155 -22.678 1.00 93.88 87 LYS A CA 1
ATOM 664 C C . LYS A 1 87 ? 29.669 8.837 -22.697 1.00 93.88 87 LYS A C 1
ATOM 666 O O . LYS A 1 87 ? 29.031 8.965 -23.743 1.00 93.88 87 LYS A O 1
ATOM 671 N N . SER A 1 88 ? 29.257 9.334 -21.534 1.00 92.38 88 SER A N 1
ATOM 672 C CA . SER A 1 88 ? 27.966 10.009 -21.342 1.00 92.38 88 SER A CA 1
ATOM 673 C C . SER A 1 88 ? 27.722 11.194 -22.288 1.00 92.38 88 SER A C 1
ATOM 675 O O . SER A 1 88 ? 26.580 11.474 -22.637 1.00 92.38 88 SER A O 1
ATOM 677 N N . GLU A 1 89 ? 28.773 11.865 -22.768 1.00 93.50 89 GLU A N 1
ATOM 678 C CA . GLU A 1 89 ? 28.680 12.968 -23.731 1.00 93.50 89 GLU A CA 1
ATOM 679 C C . GLU A 1 89 ? 28.187 12.540 -25.121 1.00 93.50 89 GLU A C 1
ATOM 681 O O . GLU A 1 89 ? 27.769 13.382 -25.916 1.00 93.50 89 GLU A O 1
ATOM 686 N N . THR A 1 90 ? 28.228 11.241 -25.422 1.00 92.06 90 THR A N 1
ATOM 687 C CA . THR A 1 90 ? 27.724 10.678 -26.681 1.00 92.06 90 THR A CA 1
ATOM 688 C C . THR A 1 90 ? 26.246 10.297 -26.616 1.00 92.06 90 THR A C 1
ATOM 690 O O . THR A 1 90 ? 25.638 9.992 -27.642 1.00 92.06 90 THR A O 1
ATOM 693 N N . TRP A 1 91 ? 25.645 10.312 -25.423 1.00 94.50 91 TRP A N 1
ATOM 694 C CA . TRP A 1 91 ? 24.279 9.849 -25.221 1.00 94.50 91 TRP A CA 1
ATOM 695 C C . TRP A 1 91 ? 23.292 10.913 -25.692 1.00 94.50 91 TRP A C 1
ATOM 697 O O . TRP A 1 91 ? 23.194 12.002 -25.123 1.00 94.50 91 TRP A O 1
ATOM 707 N N . LYS A 1 92 ? 22.528 10.588 -26.735 1.00 94.50 92 LYS A N 1
ATOM 708 C CA . LYS A 1 92 ? 21.409 11.409 -27.200 1.00 94.50 92 LYS A CA 1
ATOM 709 C C . LYS A 1 92 ? 20.112 10.871 -26.632 1.00 94.50 92 LYS A C 1
ATOM 711 O O . LYS A 1 92 ? 19.863 9.672 -26.666 1.00 94.50 92 LYS A O 1
ATOM 716 N N . PHE A 1 93 ? 19.282 11.772 -26.133 1.00 94.00 93 PHE A N 1
ATOM 717 C CA . PHE A 1 93 ? 17.997 11.432 -25.548 1.00 94.00 93 PHE A CA 1
ATOM 718 C C . PHE A 1 93 ? 16.872 11.662 -26.557 1.00 94.00 93 PHE A C 1
ATOM 720 O O . PHE A 1 93 ? 16.815 12.703 -27.215 1.00 94.00 93 PHE A O 1
ATOM 727 N N . LEU A 1 94 ? 15.978 10.684 -26.674 1.00 94.00 94 LEU A N 1
ATOM 728 C CA . LEU A 1 94 ? 14.761 10.773 -27.473 1.00 94.00 94 LEU A CA 1
ATOM 729 C C . LEU A 1 94 ? 13.706 11.643 -26.769 1.00 94.00 94 LEU A C 1
ATOM 731 O O . LEU A 1 94 ? 13.886 12.120 -25.643 1.00 94.00 94 LEU A O 1
ATOM 735 N N . ALA A 1 95 ? 12.575 11.847 -27.447 1.00 94.62 95 ALA A N 1
ATOM 736 C CA . ALA A 1 95 ? 11.408 12.479 -26.845 1.00 94.62 95 ALA A CA 1
ATOM 737 C C . ALA A 1 95 ? 10.948 11.724 -25.585 1.00 94.62 95 ALA A C 1
ATOM 739 O O . ALA A 1 95 ? 11.152 10.515 -25.458 1.00 94.62 95 ALA A O 1
ATOM 740 N N . GLU A 1 96 ? 10.328 12.459 -24.663 1.00 94.56 96 GLU A N 1
ATOM 741 C CA . GLU A 1 96 ? 9.766 11.895 -23.437 1.00 94.56 96 GLU A CA 1
ATOM 742 C C . GLU A 1 96 ? 8.751 10.790 -23.768 1.00 94.56 96 GLU A C 1
ATOM 744 O O . GLU A 1 96 ? 7.919 10.939 -24.666 1.00 94.56 96 GLU A O 1
ATOM 749 N N . THR A 1 97 ? 8.814 9.681 -23.038 1.00 92.94 97 THR A N 1
ATOM 750 C CA . THR A 1 97 ? 7.831 8.597 -23.110 1.00 92.94 97 THR A CA 1
ATOM 751 C C . THR A 1 97 ? 7.539 8.035 -21.722 1.00 92.94 97 THR A C 1
ATOM 753 O O . THR A 1 97 ? 8.258 8.285 -20.754 1.00 92.94 97 THR A O 1
ATOM 756 N N . THR A 1 98 ? 6.468 7.254 -21.632 1.00 88.81 98 THR A N 1
ATOM 757 C CA . THR A 1 98 ? 6.057 6.513 -20.434 1.00 88.81 98 THR A CA 1
ATOM 758 C C . THR A 1 98 ? 6.048 4.995 -20.647 1.00 88.81 98 THR A C 1
ATOM 760 O O . THR A 1 98 ? 5.956 4.248 -19.677 1.00 88.81 98 THR A O 1
ATOM 763 N N . ASP A 1 99 ? 6.211 4.511 -21.886 1.00 82.31 99 ASP A N 1
ATOM 764 C CA . ASP A 1 99 ? 5.923 3.119 -22.278 1.00 82.31 99 ASP A CA 1
ATOM 765 C C . ASP A 1 99 ? 6.772 2.057 -21.551 1.00 82.31 99 ASP A C 1
ATOM 767 O O . ASP A 1 99 ? 6.340 0.909 -21.378 1.00 82.31 99 ASP A O 1
ATOM 771 N N . GLY A 1 100 ? 7.979 2.429 -21.118 1.00 77.81 100 GLY A N 1
ATOM 772 C CA . GLY A 1 100 ? 8.918 1.545 -20.424 1.00 77.81 100 GLY A CA 1
ATOM 773 C C . GLY A 1 100 ? 8.900 1.628 -18.896 1.00 77.81 100 GLY A C 1
ATOM 774 O O . GLY A 1 100 ? 9.426 0.726 -18.253 1.00 77.81 100 GLY A O 1
ATOM 775 N N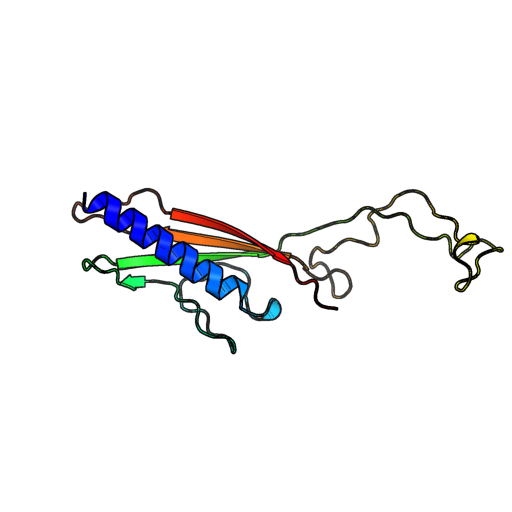 . ALA A 1 101 ? 8.284 2.653 -18.303 1.00 86.50 101 ALA A N 1
ATOM 776 C CA . ALA A 1 101 ? 8.315 2.897 -16.857 1.00 86.50 101 ALA A CA 1
ATOM 777 C C . ALA A 1 101 ? 6.908 2.828 -16.241 1.00 86.50 101 ALA A C 1
ATOM 779 O O . ALA A 1 101 ? 6.497 3.704 -15.479 1.00 86.50 101 ALA A O 1
ATOM 780 N N . VAL A 1 102 ? 6.168 1.773 -16.600 1.00 91.31 102 VAL A N 1
ATOM 781 C CA . VAL A 1 102 ? 4.820 1.459 -16.101 1.00 91.31 102 VAL A CA 1
ATOM 782 C C . VAL A 1 102 ? 4.898 0.317 -15.086 1.00 91.31 102 VAL A C 1
ATOM 784 O O . VAL A 1 102 ? 5.367 -0.771 -15.416 1.00 91.31 102 VAL A O 1
ATOM 787 N N . PHE A 1 103 ? 4.381 0.536 -13.877 1.00 92.81 103 PHE A N 1
ATOM 788 C CA . PHE A 1 103 ? 4.381 -0.427 -12.772 1.00 92.81 103 PHE A CA 1
ATOM 789 C C . PHE A 1 103 ? 2.953 -0.620 -12.251 1.00 92.81 103 PHE A C 1
ATOM 791 O O . PHE A 1 103 ? 2.521 0.009 -11.282 1.00 92.81 103 PHE A O 1
ATOM 798 N N . ASP A 1 104 ? 2.194 -1.458 -12.955 1.00 93.25 104 ASP A N 1
ATOM 799 C CA . ASP A 1 104 ? 0.741 -1.621 -12.808 1.00 93.25 104 ASP A CA 1
ATOM 800 C C . ASP A 1 104 ? 0.302 -3.052 -12.448 1.00 93.25 104 ASP A C 1
ATOM 802 O O . ASP A 1 104 ? -0.886 -3.316 -12.269 1.00 93.25 104 ASP A O 1
ATOM 806 N N . GLY A 1 105 ? 1.246 -3.983 -12.311 1.00 91.69 105 GLY A N 1
ATOM 807 C CA . GLY A 1 105 ? 0.979 -5.388 -12.011 1.00 91.69 105 GLY A CA 1
ATOM 808 C C . GLY A 1 105 ? 0.544 -6.219 -13.213 1.00 91.69 105 GLY A C 1
ATOM 809 O O . GLY A 1 105 ? 0.153 -7.371 -13.029 1.00 91.69 105 GLY A O 1
ATOM 810 N N . SER A 1 106 ? 0.600 -5.677 -14.432 1.00 92.56 106 SER A N 1
ATOM 811 C CA . SER A 1 106 ? 0.128 -6.372 -15.637 1.00 92.56 106 SER A CA 1
ATOM 812 C C . SER A 1 106 ? 0.949 -7.617 -15.984 1.00 92.56 106 SER A C 1
ATOM 814 O O . SER A 1 106 ? 0.417 -8.560 -16.570 1.00 92.56 106 SER A O 1
ATOM 816 N N . ASN A 1 107 ? 2.242 -7.646 -15.644 1.00 90.44 107 ASN A N 1
ATOM 817 C CA . ASN A 1 107 ? 3.119 -8.800 -15.846 1.00 90.44 107 ASN A CA 1
ATOM 818 C C . ASN A 1 107 ? 4.401 -8.704 -14.992 1.00 90.44 107 ASN A C 1
ATOM 820 O O . ASN A 1 107 ? 4.619 -7.731 -14.274 1.00 90.44 107 ASN A O 1
ATOM 824 N N . LYS A 1 108 ? 5.285 -9.707 -15.103 1.00 88.88 108 LYS A N 1
ATOM 825 C CA . LYS A 1 108 ? 6.546 -9.782 -14.339 1.00 88.88 108 LYS A CA 1
ATOM 826 C C . LYS A 1 108 ? 7.539 -8.636 -14.598 1.00 88.88 108 LYS A C 1
ATOM 828 O O . LYS A 1 108 ? 8.394 -8.400 -13.759 1.00 88.88 108 LYS A O 1
ATOM 833 N N . TYR A 1 109 ? 7.448 -7.959 -15.743 1.00 88.25 109 TYR A N 1
ATOM 834 C CA . TYR A 1 109 ? 8.275 -6.797 -16.097 1.00 88.25 109 TYR A CA 1
ATOM 835 C C . TYR A 1 109 ? 7.623 -5.465 -15.702 1.00 88.25 109 TYR A C 1
ATOM 837 O O . TYR A 1 109 ? 8.271 -4.428 -15.764 1.00 88.25 109 TYR A O 1
ATOM 845 N N . ARG A 1 110 ? 6.349 -5.494 -15.292 1.00 91.31 110 ARG A N 1
ATOM 846 C CA . ARG A 1 110 ? 5.583 -4.350 -14.788 1.00 91.31 110 ARG A CA 1
ATOM 847 C C . ARG A 1 110 ? 4.974 -4.690 -13.424 1.00 91.31 110 ARG A C 1
ATOM 849 O O . ARG A 1 110 ? 3.750 -4.690 -13.294 1.00 91.31 110 ARG A O 1
ATOM 856 N N . PRO A 1 111 ? 5.782 -5.077 -12.418 1.00 92.25 111 PRO A N 1
ATOM 857 C CA . PRO A 1 111 ? 5.258 -5.456 -11.112 1.00 92.25 111 PRO A CA 1
ATOM 858 C C . PRO A 1 111 ? 4.607 -4.258 -10.409 1.00 92.25 111 PRO A C 1
ATOM 860 O O . PRO A 1 111 ? 4.884 -3.105 -10.729 1.00 92.25 111 PRO A O 1
ATOM 863 N N . ILE A 1 112 ? 3.766 -4.528 -9.410 1.00 93.75 112 ILE A N 1
ATOM 864 C CA . ILE A 1 112 ? 3.312 -3.482 -8.490 1.00 93.75 112 ILE A CA 1
ATOM 865 C C . ILE A 1 112 ? 4.466 -3.107 -7.567 1.00 93.75 112 ILE A C 1
ATOM 867 O O . ILE A 1 112 ? 4.934 -3.941 -6.791 1.00 93.75 112 ILE A O 1
ATOM 871 N N . LEU A 1 113 ? 4.873 -1.841 -7.626 1.00 93.00 113 LEU A N 1
ATOM 872 C CA . LEU A 1 113 ? 5.910 -1.283 -6.759 1.00 93.00 113 LEU A CA 1
ATOM 873 C C . LEU A 1 113 ? 5.350 -0.435 -5.618 1.00 93.00 113 LEU A C 1
ATOM 875 O O . LEU A 1 113 ? 6.098 -0.075 -4.721 1.00 93.00 113 LEU A O 1
ATOM 879 N N . VAL A 1 114 ? 4.054 -0.112 -5.613 1.00 95.06 114 VAL A N 1
ATOM 880 C CA . VAL A 1 114 ? 3.437 0.690 -4.549 1.00 95.06 114 VAL A CA 1
ATOM 881 C C . VAL A 1 114 ? 2.122 0.063 -4.113 1.00 95.06 114 VAL A C 1
ATOM 883 O O . VAL A 1 114 ? 1.281 -0.310 -4.931 1.00 95.06 114 VAL A O 1
ATOM 886 N N . LYS A 1 115 ? 1.937 -0.041 -2.799 1.00 96.19 115 LYS A N 1
ATOM 887 C CA . LYS A 1 115 ? 0.664 -0.396 -2.173 1.00 96.19 115 LYS A CA 1
ATOM 888 C C . LYS A 1 115 ? 0.165 0.787 -1.359 1.00 96.19 115 LYS A C 1
ATOM 890 O O . LYS A 1 115 ? 0.950 1.455 -0.687 1.00 96.19 115 LYS A O 1
ATOM 895 N N . GLN A 1 116 ? -1.137 1.022 -1.404 1.00 97.38 116 GLN A N 1
ATOM 896 C CA . GLN A 1 116 ? -1.827 1.929 -0.499 1.00 97.38 116 GLN A CA 1
ATOM 897 C C . GLN A 1 116 ? -2.375 1.133 0.679 1.00 97.38 116 GLN A C 1
ATOM 899 O O . GLN A 1 116 ? -2.945 0.056 0.493 1.00 97.38 116 GLN A O 1
ATOM 904 N N . TYR A 1 117 ? -2.176 1.665 1.879 1.00 97.19 117 TYR A N 1
ATOM 905 C CA . TYR A 1 117 ? -2.652 1.101 3.133 1.00 97.19 117 TYR A CA 1
ATOM 906 C C . TYR A 1 117 ? -3.640 2.064 3.769 1.00 97.19 117 TYR A C 1
ATOM 908 O O . TYR A 1 117 ? -3.258 3.166 4.158 1.00 97.19 117 TYR A O 1
ATOM 916 N N . ASP A 1 118 ? -4.879 1.620 3.927 1.00 97.88 118 ASP A N 1
ATOM 917 C CA . ASP A 1 118 ? -5.934 2.357 4.610 1.00 97.88 118 ASP A CA 1
ATOM 918 C C . ASP A 1 118 ? -6.304 1.614 5.897 1.00 97.88 118 ASP A C 1
ATOM 920 O O . ASP A 1 118 ? -6.933 0.555 5.871 1.00 97.88 118 ASP A O 1
ATOM 924 N N . VAL A 1 119 ? -5.892 2.154 7.042 1.00 97.62 119 VAL A N 1
ATOM 925 C CA . VAL A 1 119 ? -6.256 1.632 8.365 1.00 97.62 119 VAL A CA 1
ATOM 926 C C . VAL A 1 119 ? -7.459 2.407 8.876 1.00 97.62 119 VAL A C 1
ATOM 928 O O . VAL A 1 119 ? -7.439 3.635 8.892 1.00 97.62 119 VAL A O 1
ATOM 931 N N . SER A 1 120 ? -8.487 1.708 9.350 1.00 97.75 120 SER A N 1
ATOM 932 C CA . SER A 1 120 ? -9.633 2.315 10.025 1.00 97.75 120 SER A CA 1
ATOM 933 C C . SER A 1 120 ? -9.884 1.682 11.388 1.00 97.75 120 SER A C 1
ATOM 935 O O . SER A 1 120 ? -9.730 0.478 11.572 1.00 97.75 120 SER A O 1
ATOM 937 N N . VAL A 1 121 ? -10.270 2.508 12.356 1.00 97.56 121 VAL A N 1
ATOM 938 C CA . VAL A 1 121 ? -10.599 2.092 13.719 1.00 97.56 121 VAL A CA 1
ATOM 939 C C . VAL A 1 121 ? -11.991 2.590 14.062 1.00 97.56 121 VAL A C 1
ATOM 941 O O . VAL A 1 121 ? -12.269 3.792 14.025 1.00 97.56 121 VAL A O 1
ATOM 944 N N . SER A 1 122 ? -12.872 1.658 14.404 1.00 96.69 122 SER A N 1
ATOM 945 C CA . SER A 1 122 ? -14.265 1.936 14.751 1.00 96.69 122 SER A CA 1
ATOM 946 C C . SER A 1 122 ? -14.631 1.332 16.102 1.00 96.69 122 SER A C 1
ATOM 948 O O . SER A 1 122 ? -14.036 0.354 16.540 1.00 96.69 122 SER A O 1
ATOM 950 N N . TRP A 1 123 ? -15.604 1.927 16.784 1.00 95.19 123 TRP A N 1
ATOM 951 C CA . TRP A 1 123 ? -16.156 1.411 18.037 1.00 95.19 123 TRP A CA 1
ATOM 952 C C . TRP A 1 123 ? -17.642 1.753 18.123 1.00 95.19 123 TRP A C 1
ATOM 954 O O . TRP A 1 123 ? -18.180 2.483 17.289 1.00 95.19 123 TRP A O 1
ATOM 964 N N . THR A 1 124 ? -18.313 1.214 19.137 1.00 93.44 124 THR A N 1
ATOM 965 C CA . THR A 1 124 ? -19.699 1.564 19.462 1.00 93.44 124 THR A CA 1
ATOM 966 C C . THR A 1 124 ? -19.729 2.181 20.856 1.00 93.44 124 THR A C 1
ATOM 968 O O . THR A 1 124 ? -19.141 1.643 21.791 1.00 93.44 124 THR A O 1
ATOM 971 N N . GLU A 1 125 ? -20.372 3.337 20.993 1.00 88.94 125 GLU A N 1
ATOM 972 C CA . GLU A 1 125 ? -20.593 3.990 22.284 1.00 88.94 125 GLU A CA 1
ATOM 973 C C . GLU A 1 125 ? -21.612 3.205 23.125 1.00 88.94 125 GLU A C 1
ATOM 975 O O . GLU A 1 125 ? -22.426 2.444 22.603 1.00 88.94 125 GLU A O 1
ATOM 980 N N . SER A 1 126 ? -21.624 3.429 24.441 1.00 85.31 126 SER A N 1
ATOM 981 C CA . SER A 1 126 ? -22.526 2.723 25.368 1.00 85.31 126 SER A CA 1
ATOM 982 C C . SER A 1 126 ? -24.018 2.953 25.093 1.00 85.31 126 SER A C 1
ATOM 984 O O . SER A 1 126 ? -24.852 2.147 25.493 1.00 85.31 126 SER A O 1
ATOM 986 N N . ASN A 1 127 ? -24.365 4.031 24.388 1.00 87.50 127 ASN A N 1
ATOM 987 C CA . ASN A 1 127 ? -25.721 4.327 23.925 1.00 87.50 127 ASN A CA 1
ATOM 988 C C . ASN A 1 127 ? -26.050 3.707 22.549 1.00 87.50 127 ASN A C 1
ATOM 990 O O . ASN A 1 127 ? -27.058 4.068 21.946 1.00 87.50 127 ASN A O 1
ATOM 994 N N . GLY A 1 128 ? -25.192 2.827 22.025 1.00 86.50 128 GLY A N 1
ATOM 995 C CA . GLY A 1 128 ? -25.359 2.162 20.730 1.00 86.50 128 GLY A CA 1
ATOM 996 C C . GLY A 1 128 ? -24.959 3.007 19.516 1.00 86.50 128 GLY A C 1
ATOM 997 O O . GLY A 1 128 ? -25.049 2.528 18.386 1.00 86.50 128 GLY A O 1
ATOM 998 N N . VAL A 1 129 ? -24.506 4.250 19.710 1.00 90.50 129 VAL A N 1
ATOM 999 C CA . VAL A 1 129 ? -24.095 5.126 18.605 1.00 90.50 129 VAL A CA 1
ATOM 1000 C C . VAL A 1 129 ? -22.724 4.705 18.082 1.00 90.50 129 VAL A C 1
ATOM 1002 O O . VAL A 1 129 ? -21.774 4.563 18.849 1.00 90.50 129 VAL A O 1
ATOM 1005 N N . LYS A 1 130 ? -22.598 4.572 16.759 1.00 91.44 130 LYS A N 1
ATOM 1006 C CA . LYS A 1 130 ? -21.311 4.391 16.078 1.00 91.44 130 LYS A CA 1
ATOM 1007 C C . LYS A 1 130 ? -20.795 5.744 15.583 1.00 91.44 130 LYS A C 1
ATOM 1009 O O . LYS A 1 130 ? -21.374 6.297 14.647 1.00 91.44 130 LYS A O 1
ATOM 1014 N N . PRO A 1 131 ? -19.763 6.324 16.213 1.00 91.31 131 PRO A N 1
ATOM 1015 C CA . PRO A 1 131 ? -19.149 7.545 15.715 1.00 91.31 131 PRO A CA 1
ATOM 1016 C C . PRO A 1 131 ? -18.398 7.291 14.402 1.00 91.31 131 PRO A C 1
ATOM 1018 O O . PRO A 1 131 ? -18.128 6.151 14.027 1.00 91.31 131 PRO A O 1
ATOM 1021 N N . THR A 1 132 ? -18.032 8.376 13.714 1.00 92.94 132 THR A N 1
ATOM 1022 C CA . THR A 1 132 ? -17.151 8.310 12.543 1.00 92.94 132 THR A CA 1
ATOM 1023 C C . THR A 1 132 ? -15.844 7.595 12.907 1.00 92.94 132 THR A C 1
ATOM 1025 O O . THR A 1 132 ? -15.220 7.997 13.898 1.00 92.94 132 THR A O 1
ATOM 1028 N N . PRO A 1 133 ? -15.425 6.577 12.130 1.00 94.75 133 PRO A N 1
ATOM 1029 C CA . PRO A 1 133 ? -14.156 5.896 12.343 1.00 94.75 133 PRO A CA 1
ATOM 1030 C C . PRO A 1 133 ? -12.970 6.857 12.256 1.00 94.75 133 PRO A C 1
ATOM 1032 O O . PRO A 1 133 ? -13.007 7.844 11.519 1.00 94.75 133 PRO A O 1
ATOM 1035 N N . ILE A 1 134 ? -11.902 6.539 12.980 1.00 97.06 134 ILE A N 1
ATOM 1036 C CA . ILE A 1 134 ? -10.596 7.158 12.747 1.00 97.06 134 ILE A CA 1
ATOM 1037 C C . ILE A 1 134 ? -9.943 6.405 11.595 1.00 97.06 134 ILE A C 1
ATOM 1039 O O . ILE A 1 134 ? -9.874 5.181 11.646 1.00 97.06 134 ILE A O 1
ATOM 1043 N N . ALA A 1 135 ? -9.486 7.117 10.569 1.00 96.62 135 ALA A N 1
ATOM 1044 C CA . ALA A 1 135 ? -8.854 6.517 9.401 1.00 96.62 135 ALA A CA 1
ATOM 1045 C C . ALA A 1 135 ? -7.491 7.158 9.127 1.00 96.62 135 ALA A C 1
ATOM 1047 O O . ALA A 1 135 ? -7.351 8.378 9.219 1.00 96.62 135 ALA A O 1
ATOM 1048 N N . LEU A 1 136 ? -6.507 6.330 8.782 1.00 96.94 136 LEU A N 1
ATOM 1049 C CA . LEU A 1 136 ? -5.169 6.727 8.357 1.00 96.94 136 LEU A CA 1
ATOM 1050 C C . LEU A 1 136 ? -4.872 6.072 7.011 1.00 96.94 136 LEU A C 1
ATOM 1052 O O . LEU A 1 136 ? -5.124 4.882 6.842 1.00 96.94 136 LEU A O 1
ATOM 1056 N N . SER A 1 137 ? -4.302 6.840 6.087 1.00 97.00 137 SER A N 1
ATOM 1057 C CA . SER A 1 137 ? -3.894 6.353 4.772 1.00 97.00 137 SER A CA 1
ATOM 1058 C C . SER A 1 137 ? -2.416 6.632 4.550 1.00 97.00 137 SER A C 1
ATOM 1060 O O . SER A 1 137 ? -1.911 7.679 4.963 1.00 97.00 137 SER A O 1
ATOM 1062 N N . THR A 1 138 ? -1.715 5.698 3.921 1.00 96.62 138 THR A N 1
ATOM 1063 C CA . THR A 1 138 ? -0.333 5.898 3.484 1.00 96.62 138 THR A CA 1
ATOM 1064 C C . THR A 1 138 ? -0.017 5.062 2.251 1.00 96.62 138 THR A C 1
ATOM 1066 O O . THR A 1 138 ? -0.737 4.122 1.909 1.00 96.62 138 THR A O 1
ATOM 1069 N N . LEU A 1 139 ? 1.098 5.386 1.606 1.00 95.19 139 LEU A N 1
ATOM 1070 C CA . LEU A 1 139 ? 1.677 4.608 0.522 1.00 95.19 139 LEU A CA 1
ATOM 1071 C C . LEU A 1 139 ? 2.962 3.954 1.016 1.00 95.19 139 LEU A C 1
ATOM 1073 O O . LEU A 1 139 ? 3.804 4.598 1.643 1.00 95.19 139 LEU A O 1
ATOM 1077 N N . LYS A 1 140 ? 3.132 2.676 0.691 1.00 93.62 140 LYS A N 1
ATOM 1078 C CA . LYS A 1 140 ? 4.402 1.978 0.839 1.00 93.62 140 LYS A CA 1
ATOM 1079 C C . LYS A 1 140 ? 4.922 1.601 -0.537 1.00 93.62 140 LYS A C 1
ATOM 1081 O O . LYS A 1 140 ? 4.246 0.889 -1.275 1.00 93.62 140 LYS A O 1
ATOM 1086 N N . ALA A 1 141 ? 6.126 2.062 -0.848 1.00 92.00 141 ALA A N 1
ATOM 1087 C CA . ALA A 1 141 ? 6.840 1.693 -2.058 1.00 92.00 141 ALA A CA 1
ATOM 1088 C C . ALA A 1 141 ? 7.830 0.553 -1.779 1.00 92.00 141 ALA A C 1
ATOM 1090 O O . ALA A 1 141 ? 8.427 0.495 -0.702 1.00 92.00 141 ALA A O 1
ATOM 1091 N N . ASN A 1 142 ? 8.001 -0.333 -2.753 1.00 88.88 142 ASN A N 1
ATOM 1092 C CA . ASN A 1 142 ? 9.113 -1.261 -2.840 1.00 88.88 142 ASN A CA 1
ATOM 1093 C C . ASN A 1 142 ? 10.200 -0.618 -3.706 1.00 88.88 142 ASN A C 1
ATOM 1095 O O . ASN A 1 142 ? 10.081 -0.604 -4.930 1.00 88.88 142 ASN A O 1
ATOM 1099 N N . LEU A 1 143 ? 11.200 -0.030 -3.054 1.00 72.19 143 LEU A N 1
ATOM 1100 C CA . LEU A 1 143 ? 12.352 0.605 -3.705 1.00 72.19 143 LEU A CA 1
ATOM 1101 C C . LEU A 1 143 ? 13.647 -0.184 -3.466 1.00 72.19 143 LEU A C 1
ATOM 1103 O O . LEU A 1 143 ? 14.724 0.331 -3.745 1.00 72.19 143 LEU A O 1
ATOM 1107 N N . GLU A 1 144 ? 13.551 -1.384 -2.890 1.00 60.12 144 GLU A N 1
ATOM 1108 C CA . GLU A 1 144 ? 14.711 -2.251 -2.704 1.00 60.12 144 GLU A CA 1
ATOM 1109 C C . GLU A 1 144 ? 15.045 -2.912 -4.051 1.00 60.12 144 GLU A C 1
ATOM 1111 O O . GLU A 1 144 ? 14.240 -3.678 -4.589 1.00 60.12 144 GLU A O 1
ATOM 1116 N N . GLU A 1 145 ? 16.203 -2.533 -4.603 1.00 45.19 145 GLU A N 1
ATOM 1117 C CA . GLU A 1 145 ? 16.927 -3.247 -5.667 1.00 45.19 145 GLU A CA 1
ATOM 1118 C C . GLU A 1 145 ? 17.711 -4.437 -5.100 1.00 45.19 145 GLU A C 1
ATOM 1120 O O . GLU A 1 145 ? 18.314 -4.292 -4.009 1.00 45.19 145 GLU A O 1
#

Radius of gyration: 22.55 Å; chains: 1; bounding box: 57×26×64 Å